Protein AF-A0ABC9P6Q7-F1 (afdb_monomer_lite)

Radius of gyration: 11.99 Å; chains: 1; bounding box: 25×26×36 Å

Organism: NCBI:txid749508

pLDDT: mean 74.89, std 10.21, range [38.94, 85.06]

Sequence (70 aa):
RDIYRASVKVDGRKTAKEVIQALKAESPAIYTREYQANNGIIEFDIRSVNQEEMNKIVQRLQEIMDTKEK

Foldseek 3Di:
DDWDKDKDQDDDPDALVRLQVQCCVDPPHFDWDCPCSVVRMIMGRCPPDDPVVVVVSVVSSCCVVVPPPD

Secondary structure (DSSP, 8-state):
---EEEEEE--SSS-HHHHHHHHHHSSS---EE-TTGGGTEEEEEESS--HHHHHHHHHHHHHHHS----

Structure (mmCIF, N/CA/C/O backbone):
data_AF-A0ABC9P6Q7-F1
#
_entry.id   AF-A0ABC9P6Q7-F1
#
loop_
_atom_site.group_PDB
_atom_site.id
_atom_site.type_symbol
_atom_site.label_atom_id
_atom_site.label_alt_id
_atom_site.label_comp_id
_atom_site.label_asym_id
_atom_site.label_entity_id
_atom_site.label_seq_id
_atom_site.pdbx_PDB_ins_code
_atom_site.Cartn_x
_atom_site.Cartn_y
_atom_site.Cartn_z
_atom_site.occupancy
_atom_site.B_iso_or_equiv
_atom_site.auth_seq_id
_atom_site.auth_comp_id
_atom_site.auth_asym_id
_atom_site.auth_atom_id
_atom_site.pdbx_PDB_model_num
ATOM 1 N N . ARG A 1 1 ? 10.760 -0.289 -20.196 1.00 64.50 1 ARG A N 1
ATOM 2 C CA . ARG A 1 1 ? 10.395 -0.403 -18.766 1.00 64.50 1 ARG A CA 1
ATOM 3 C C . ARG A 1 1 ? 8.895 -0.266 -18.696 1.00 64.50 1 ARG A C 1
ATOM 5 O O . ARG A 1 1 ? 8.396 0.803 -19.032 1.00 64.50 1 ARG A O 1
ATOM 12 N N . ASP A 1 2 ? 8.210 -1.343 -18.344 1.00 59.59 2 ASP A N 1
ATOM 13 C CA . ASP A 1 2 ? 6.754 -1.343 -18.289 1.00 59.59 2 ASP A CA 1
ATOM 14 C C . ASP A 1 2 ? 6.284 -0.512 -17.100 1.00 59.59 2 ASP A C 1
ATOM 16 O O . ASP A 1 2 ? 6.892 -0.519 -16.027 1.00 59.59 2 ASP A O 1
ATOM 20 N N . ILE A 1 3 ? 5.232 0.268 -17.326 1.00 61.56 3 ILE A N 1
ATOM 21 C CA . ILE A 1 3 ? 4.599 1.082 -16.295 1.00 61.56 3 ILE A CA 1
ATOM 22 C C . ILE A 1 3 ? 3.280 0.405 -15.993 1.00 61.56 3 ILE A C 1
ATOM 24 O O . ILE A 1 3 ? 2.274 0.656 -16.655 1.00 61.56 3 ILE A O 1
ATOM 28 N N . TYR A 1 4 ? 3.289 -0.451 -14.985 1.00 67.75 4 TYR A N 1
ATOM 29 C CA . TYR A 1 4 ? 2.045 -0.949 -14.439 1.00 67.75 4 TYR A CA 1
ATOM 30 C C . TYR A 1 4 ? 1.407 0.184 -13.605 1.00 67.75 4 TYR A C 1
ATOM 32 O O . TYR A 1 4 ? 2.098 1.067 -13.080 1.00 67.75 4 TYR A O 1
ATOM 40 N N . ARG A 1 5 ? 0.077 0.229 -13.531 1.00 71.44 5 ARG A N 1
ATOM 41 C CA . ARG A 1 5 ? -0.659 1.146 -12.648 1.00 71.44 5 ARG A CA 1
ATOM 42 C C . ARG A 1 5 ? -1.801 0.374 -12.015 1.00 71.44 5 ARG A C 1
ATOM 44 O O . ARG A 1 5 ? -2.539 -0.297 -12.728 1.00 71.44 5 ARG A O 1
ATOM 51 N N . ALA A 1 6 ? -1.939 0.485 -10.701 1.00 77.81 6 ALA A N 1
ATOM 52 C CA . ALA A 1 6 ? -3.052 -0.101 -9.971 1.00 77.81 6 ALA A CA 1
ATOM 53 C C . ALA A 1 6 ? -3.723 0.975 -9.117 1.00 77.81 6 ALA A C 1
ATOM 55 O O . ALA A 1 6 ? -3.047 1.797 -8.497 1.00 77.81 6 ALA A O 1
ATOM 56 N N . SER A 1 7 ? -5.052 0.959 -9.094 1.00 81.25 7 SER A N 1
ATOM 57 C CA . SER A 1 7 ? -5.877 1.823 -8.254 1.00 81.25 7 SER A CA 1
ATOM 58 C C . SER A 1 7 ? -6.777 0.956 -7.387 1.00 81.25 7 SER A C 1
ATOM 60 O O . SER A 1 7 ? -7.510 0.117 -7.912 1.00 81.25 7 SER A O 1
ATOM 62 N N . VAL A 1 8 ? -6.750 1.179 -6.077 1.00 82.19 8 VAL A N 1
ATOM 63 C CA . VAL A 1 8 ? -7.611 0.492 -5.113 1.00 82.19 8 VAL A CA 1
ATOM 64 C C . VAL A 1 8 ? -8.513 1.525 -4.464 1.00 82.19 8 VAL A C 1
ATOM 66 O O . VAL A 1 8 ? -8.037 2.492 -3.870 1.00 82.19 8 VAL A O 1
ATOM 69 N N . LYS A 1 9 ? -9.825 1.322 -4.573 1.00 83.94 9 LYS A N 1
ATOM 70 C CA . LYS A 1 9 ? -10.802 2.086 -3.804 1.00 83.94 9 LYS A CA 1
ATOM 71 C C . LYS A 1 9 ?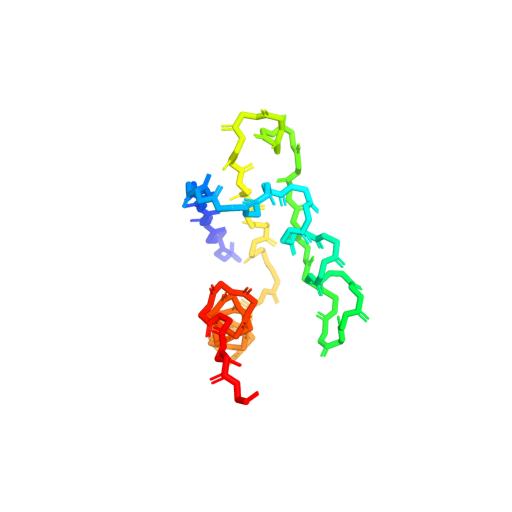 -11.020 1.370 -2.478 1.00 83.94 9 LYS A C 1
ATOM 73 O O . LYS A 1 9 ? -11.426 0.212 -2.465 1.00 83.94 9 LYS A O 1
ATOM 78 N N . VAL A 1 10 ? -10.727 2.056 -1.383 1.00 81.44 10 VAL A N 1
ATOM 79 C CA . VAL A 1 10 ? -10.984 1.564 -0.033 1.00 81.44 10 VAL A CA 1
ATOM 80 C C . VAL A 1 10 ? -12.383 2.006 0.359 1.00 81.44 10 VAL A C 1
ATOM 82 O O . VAL A 1 10 ? -12.675 3.200 0.401 1.00 81.44 10 VAL A O 1
ATOM 85 N N . ASP A 1 11 ? -13.239 1.029 0.621 1.00 74.06 11 ASP A N 1
ATOM 86 C CA . ASP A 1 11 ? -14.589 1.225 1.129 1.00 74.06 11 ASP A CA 1
ATOM 87 C C . ASP A 1 11 ? -14.744 0.322 2.359 1.00 74.06 11 ASP A C 1
ATOM 89 O O . ASP A 1 11 ? -14.511 -0.886 2.276 1.00 74.06 11 ASP A O 1
ATOM 93 N N . GLY A 1 12 ? -14.997 0.904 3.532 1.00 72.00 12 GLY A N 1
ATOM 94 C CA . GLY A 1 12 ? -15.005 0.165 4.795 1.00 72.00 12 GLY A CA 1
ATOM 95 C C . GLY A 1 12 ? -14.685 1.014 6.026 1.00 72.00 12 GLY A C 1
ATOM 96 O O . GLY A 1 12 ? -14.713 2.240 5.987 1.00 72.00 12 GLY A O 1
ATOM 97 N N . ARG A 1 13 ? -14.383 0.342 7.149 1.00 73.62 13 ARG A N 1
ATOM 98 C CA . ARG A 1 13 ? -14.087 0.995 8.443 1.00 73.62 13 ARG A CA 1
ATOM 99 C C . ARG A 1 13 ? -12.769 1.773 8.453 1.00 73.62 13 ARG A C 1
ATOM 101 O O . ARG A 1 13 ? -12.645 2.711 9.229 1.00 73.62 13 ARG A O 1
ATOM 108 N N . LYS A 1 14 ? -11.796 1.360 7.636 1.00 79.69 14 LYS A N 1
ATOM 109 C CA . LYS A 1 14 ? -10.492 2.018 7.509 1.00 79.69 14 LYS A CA 1
ATOM 110 C C . LYS A 1 14 ? -10.504 2.941 6.301 1.00 79.69 14 LYS A C 1
ATOM 112 O O . LYS A 1 14 ? -10.968 2.568 5.227 1.00 79.69 14 LYS A O 1
ATOM 117 N N . THR A 1 15 ? -9.955 4.131 6.467 1.00 85.06 15 THR A N 1
ATOM 118 C CA . THR A 1 15 ? -9.744 5.092 5.388 1.00 85.06 15 THR A CA 1
ATOM 119 C C . THR A 1 15 ? -8.529 4.710 4.547 1.00 85.06 15 THR A C 1
ATOM 121 O O . THR A 1 15 ? -7.596 4.053 5.014 1.00 85.06 15 THR A O 1
ATOM 124 N N . ALA A 1 16 ? -8.485 5.189 3.301 1.00 84.88 16 ALA A N 1
ATOM 125 C CA . ALA A 1 16 ? -7.321 5.009 2.435 1.00 84.88 16 ALA A CA 1
ATOM 126 C C . ALA A 1 16 ? -6.014 5.485 3.096 1.00 84.88 16 ALA A C 1
ATOM 128 O O . ALA A 1 16 ? -4.984 4.832 2.958 1.00 84.88 16 ALA A O 1
ATOM 129 N N . LYS A 1 17 ? -6.060 6.579 3.869 1.00 84.31 17 LYS A N 1
ATOM 130 C CA . LYS A 1 17 ? -4.899 7.105 4.604 1.00 84.31 17 LYS A CA 1
ATOM 131 C C . LYS A 1 17 ? -4.380 6.138 5.665 1.00 84.31 17 LYS A C 1
ATOM 133 O O . LYS A 1 17 ? -3.171 5.955 5.763 1.00 84.31 17 LYS A O 1
ATOM 138 N N . GLU A 1 18 ? -5.270 5.508 6.429 1.00 84.94 18 GLU A N 1
ATOM 139 C CA . GLU A 1 18 ? -4.886 4.520 7.447 1.00 84.94 18 GLU A CA 1
ATOM 140 C C . GLU A 1 18 ? -4.254 3.283 6.809 1.00 84.94 18 GLU A C 1
ATOM 142 O O . GLU A 1 18 ? -3.237 2.785 7.291 1.00 84.94 18 GLU A O 1
ATOM 147 N N . VAL A 1 19 ? -4.810 2.823 5.685 1.00 83.06 19 VAL A N 1
ATOM 148 C CA . VAL A 1 19 ? -4.239 1.711 4.916 1.00 83.06 19 VAL A CA 1
ATOM 149 C C . VAL A 1 19 ? -2.848 2.081 4.394 1.00 83.06 19 VAL A C 1
ATOM 151 O O . VAL A 1 19 ? -1.912 1.308 4.568 1.00 83.06 19 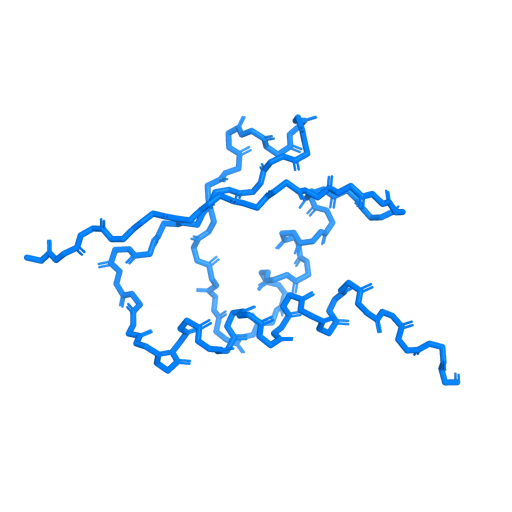VAL A O 1
ATOM 154 N N . ILE A 1 20 ? -2.669 3.279 3.830 1.00 81.69 20 ILE A N 1
ATOM 155 C CA . ILE A 1 20 ? -1.357 3.762 3.371 1.00 81.69 20 ILE A CA 1
ATOM 156 C C . ILE A 1 20 ? -0.353 3.844 4.525 1.00 81.69 20 ILE A C 1
ATOM 158 O O . ILE A 1 20 ? 0.792 3.420 4.378 1.00 81.69 20 ILE A O 1
ATOM 162 N N . GLN A 1 21 ? -0.759 4.371 5.680 1.00 84.56 21 GLN A N 1
ATOM 163 C CA . GLN A 1 21 ? 0.116 4.459 6.844 1.00 84.56 21 GLN A CA 1
ATOM 164 C C . GLN A 1 21 ? 0.558 3.066 7.316 1.00 84.56 21 GLN A C 1
ATOM 166 O O . GLN A 1 21 ? 1.740 2.870 7.594 1.00 84.56 21 GLN A O 1
ATOM 171 N N . ALA A 1 22 ? -0.355 2.092 7.335 1.00 82.12 22 ALA A N 1
ATOM 172 C CA . ALA A 1 22 ? -0.045 0.701 7.663 1.00 82.12 22 ALA A CA 1
ATOM 173 C C . ALA A 1 22 ? 0.882 0.035 6.629 1.00 82.12 22 ALA A C 1
ATOM 175 O O . ALA A 1 22 ? 1.748 -0.753 7.006 1.00 82.12 22 ALA A O 1
ATOM 176 N N . LEU A 1 23 ? 0.741 0.375 5.342 1.00 78.12 23 LEU A N 1
ATOM 177 C CA . LEU A 1 23 ? 1.630 -0.094 4.272 1.00 78.12 23 LEU A CA 1
ATOM 178 C C . LEU A 1 23 ? 3.034 0.519 4.359 1.00 78.12 23 LEU A C 1
ATOM 180 O O . LEU A 1 23 ? 4.004 -0.148 4.026 1.00 78.12 23 LEU A O 1
ATOM 184 N N . LYS A 1 24 ? 3.156 1.775 4.803 1.00 77.38 24 LYS A N 1
ATOM 185 C CA . LYS A 1 24 ? 4.450 2.458 4.984 1.00 77.38 24 LYS A CA 1
ATOM 186 C C . LYS A 1 24 ? 5.187 2.050 6.257 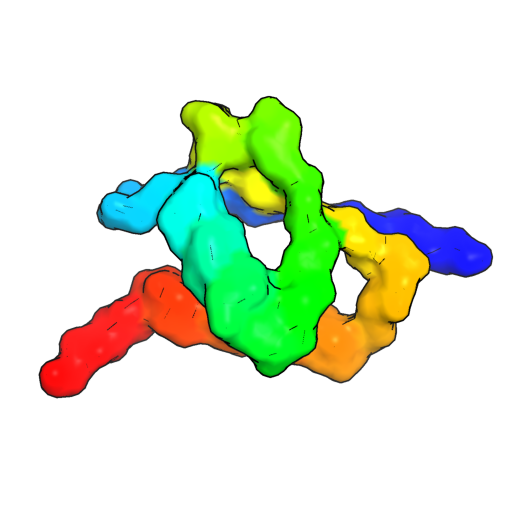1.00 77.38 24 LYS A C 1
ATOM 188 O O . LYS A 1 24 ? 6.402 2.206 6.323 1.00 77.38 24 LYS A O 1
ATOM 193 N N . ALA A 1 25 ? 4.453 1.614 7.279 1.00 77.94 25 ALA A N 1
ATOM 194 C CA . ALA A 1 25 ? 5.017 1.229 8.568 1.00 77.94 25 ALA A CA 1
ATOM 195 C C . ALA A 1 25 ? 5.768 -0.113 8.518 1.00 77.94 25 ALA A C 1
ATOM 197 O O . ALA A 1 25 ? 6.616 -0.365 9.371 1.00 77.94 25 ALA A O 1
ATOM 198 N N . GLU A 1 26 ? 5.478 -0.960 7.530 1.00 66.81 26 GLU A N 1
ATOM 199 C CA . GLU A 1 26 ? 6.147 -2.244 7.333 1.00 66.81 26 GLU A CA 1
ATOM 200 C C . GLU A 1 26 ? 7.072 -2.247 6.110 1.00 66.81 26 GLU A C 1
ATOM 202 O O . GLU A 1 26 ? 6.930 -1.455 5.181 1.00 66.81 26 GLU A O 1
ATOM 207 N N . SER A 1 27 ? 8.062 -3.141 6.136 1.00 60.25 27 SER A N 1
ATOM 208 C CA . SER A 1 27 ? 9.038 -3.330 5.061 1.00 60.25 27 SER A CA 1
ATOM 209 C C . SER A 1 27 ? 8.600 -4.492 4.160 1.00 60.25 27 SER A C 1
ATOM 211 O O . SER A 1 27 ? 8.272 -5.554 4.696 1.00 60.25 27 SER A O 1
ATOM 213 N N . PRO A 1 28 ? 8.628 -4.361 2.819 1.00 64.81 28 PRO A N 1
ATOM 214 C CA . PRO A 1 28 ? 9.258 -3.296 2.030 1.00 64.81 28 PRO A CA 1
ATOM 215 C C . PRO A 1 28 ? 8.412 -2.021 1.909 1.00 64.81 28 PRO A C 1
ATOM 217 O O . PRO A 1 28 ? 7.188 -2.077 1.869 1.00 64.81 28 PRO A O 1
ATOM 220 N N . ALA A 1 29 ? 9.077 -0.867 1.781 1.00 62.69 29 ALA A N 1
ATOM 221 C CA . ALA A 1 29 ? 8.409 0.414 1.567 1.00 62.69 29 ALA A CA 1
ATOM 222 C C . ALA A 1 29 ? 7.706 0.440 0.198 1.00 62.69 29 ALA A C 1
ATOM 224 O O . ALA A 1 29 ? 8.348 0.516 -0.852 1.00 62.69 29 ALA A O 1
ATOM 225 N N . ILE A 1 30 ? 6.375 0.383 0.212 1.00 69.44 30 ILE A N 1
ATOM 226 C CA . ILE A 1 30 ? 5.550 0.420 -0.998 1.00 69.44 30 ILE A CA 1
ATOM 227 C C . ILE A 1 30 ? 5.333 1.880 -1.409 1.00 69.44 30 ILE A C 1
ATOM 229 O O . ILE A 1 30 ? 4.787 2.682 -0.649 1.00 69.44 30 ILE A O 1
ATOM 233 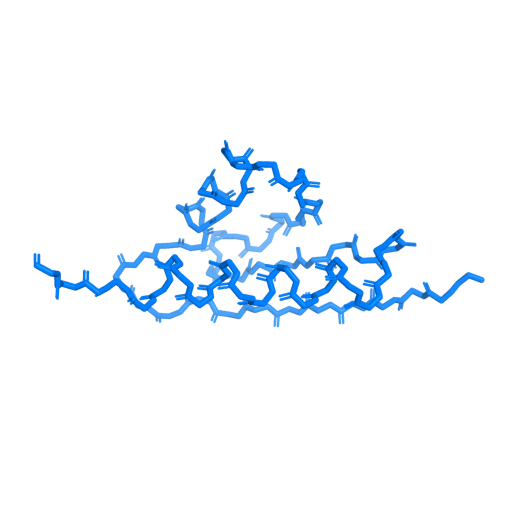N N . TYR A 1 31 ? 5.735 2.238 -2.631 1.00 70.44 31 TYR A N 1
ATOM 234 C CA . TYR A 1 31 ? 5.509 3.577 -3.177 1.00 70.44 31 TYR A CA 1
ATOM 235 C C . TYR A 1 31 ? 4.045 3.755 -3.610 1.00 70.44 31 TYR A C 1
ATOM 237 O O . TYR A 1 31 ? 3.621 3.292 -4.672 1.00 70.44 31 TYR A O 1
ATOM 245 N N . THR A 1 32 ? 3.273 4.464 -2.789 1.00 74.94 32 THR A N 1
ATOM 246 C CA . THR A 1 32 ? 1.885 4.852 -3.077 1.00 74.94 32 THR A CA 1
ATOM 247 C C . THR A 1 32 ? 1.789 6.316 -3.501 1.00 74.94 32 THR A C 1
ATOM 249 O O . THR A 1 32 ? 2.493 7.180 -2.979 1.00 74.94 32 THR A O 1
ATOM 252 N N . ARG A 1 33 ? 0.874 6.615 -4.422 1.00 77.81 33 ARG A N 1
ATOM 253 C CA . ARG A 1 33 ? 0.423 7.965 -4.761 1.00 77.81 33 ARG A CA 1
ATOM 254 C C . ARG A 1 33 ? -0.866 8.263 -4.012 1.00 77.81 33 ARG A C 1
ATOM 256 O O . ARG A 1 33 ? -1.855 7.545 -4.112 1.00 77.81 33 ARG A O 1
ATOM 263 N N . GLU A 1 34 ? -0.843 9.360 -3.271 1.00 79.38 34 GLU A N 1
ATOM 264 C CA . GLU A 1 34 ? -1.881 9.684 -2.287 1.00 79.38 34 GLU A CA 1
ATOM 265 C C . GLU A 1 34 ? -2.732 10.883 -2.703 1.00 79.38 34 GLU A C 1
ATOM 267 O O . GLU A 1 34 ? -3.535 11.379 -1.916 1.00 79.38 34 GLU A O 1
ATOM 272 N N . TYR A 1 35 ? -2.592 11.342 -3.952 1.00 81.25 35 TYR A N 1
ATOM 273 C CA . TYR A 1 35 ? -3.340 12.484 -4.483 1.00 81.25 35 TYR A CA 1
ATOM 274 C C . TYR A 1 35 ? -4.859 12.311 -4.332 1.00 81.25 35 TYR A C 1
ATOM 276 O O . TYR A 1 35 ? -5.568 13.293 -4.129 1.00 81.25 35 TYR A O 1
ATOM 284 N N . GLN A 1 36 ? -5.352 11.068 -4.384 1.00 82.19 36 GLN A N 1
ATOM 285 C CA . GLN A 1 36 ? -6.769 10.736 -4.223 1.00 82.19 36 GLN A CA 1
ATOM 286 C C . GLN A 1 36 ? -7.104 10.034 -2.896 1.00 82.19 36 GLN A C 1
ATOM 288 O O . GLN A 1 36 ? -8.235 9.578 -2.720 1.00 82.19 36 GLN A O 1
ATOM 293 N N . ALA A 1 37 ? -6.185 10.000 -1.924 1.00 82.56 37 ALA A N 1
ATOM 294 C CA . ALA A 1 37 ? -6.426 9.320 -0.647 1.00 82.56 37 ALA A CA 1
ATOM 295 C C . ALA A 1 37 ? -7.601 9.937 0.134 1.00 82.56 37 ALA A C 1
ATOM 297 O O . ALA A 1 37 ? -8.327 9.230 0.828 1.00 82.56 37 ALA A O 1
ATOM 298 N N . ASN A 1 38 ? -7.845 11.246 -0.023 1.00 82.06 38 ASN A N 1
ATOM 299 C CA . ASN A 1 38 ? -9.022 11.925 0.540 1.00 82.06 38 ASN A CA 1
ATOM 300 C C . ASN A 1 38 ? -10.350 11.425 -0.057 1.00 82.06 38 ASN A C 1
ATOM 302 O O . ASN A 1 38 ? -11.372 11.482 0.615 1.00 82.06 38 ASN A O 1
ATOM 306 N N . ASN A 1 39 ? -10.326 10.912 -1.288 1.00 83.88 39 ASN A N 1
ATOM 307 C CA . ASN A 1 39 ? -11.486 10.330 -1.967 1.00 83.88 39 ASN A CA 1
ATOM 308 C C . ASN A 1 39 ? -11.610 8.819 -1.703 1.00 83.88 39 ASN A C 1
ATOM 310 O O . ASN A 1 39 ? -12.400 8.142 -2.359 1.00 83.88 39 ASN A O 1
ATOM 314 N N . GLY A 1 40 ? -10.791 8.272 -0.796 1.00 83.69 40 GLY A N 1
ATOM 315 C CA . GLY A 1 40 ? -10.737 6.838 -0.526 1.00 83.69 40 GLY A CA 1
ATOM 316 C C . GLY A 1 40 ? -10.013 6.030 -1.606 1.00 83.69 40 GLY A C 1
ATOM 317 O O . GLY A 1 40 ? -10.157 4.812 -1.640 1.00 83.69 40 GLY A O 1
ATOM 318 N N . ILE A 1 41 ? -9.247 6.668 -2.497 1.00 84.00 41 ILE A N 1
ATOM 319 C CA . ILE A 1 41 ? -8.536 5.980 -3.582 1.00 84.00 41 ILE A CA 1
ATOM 320 C C . ILE A 1 41 ? -7.035 5.967 -3.291 1.00 84.00 41 ILE A C 1
ATOM 322 O O . ILE A 1 41 ? -6.425 7.008 -3.045 1.00 84.00 41 ILE A O 1
ATOM 326 N N . ILE A 1 42 ? -6.445 4.776 -3.351 1.00 84.31 42 ILE A N 1
ATOM 327 C CA . ILE A 1 42 ? -5.006 4.543 -3.250 1.00 84.31 42 ILE A CA 1
ATOM 328 C C . ILE A 1 42 ? -4.494 4.182 -4.639 1.00 84.31 42 ILE A C 1
ATOM 330 O O . ILE A 1 42 ? -4.925 3.193 -5.234 1.00 84.31 42 ILE A O 1
ATOM 334 N N . GLU A 1 43 ? -3.558 4.968 -5.154 1.00 83.88 43 GLU A N 1
ATOM 335 C CA . GLU A 1 43 ? -2.853 4.652 -6.391 1.00 83.88 43 GLU A CA 1
ATOM 336 C C . GLU A 1 43 ? -1.483 4.054 -6.060 1.00 83.88 43 GLU A C 1
ATOM 338 O O . GLU A 1 43 ? -0.765 4.553 -5.194 1.00 83.88 43 GLU A O 1
ATOM 343 N N . PHE A 1 44 ? -1.087 2.999 -6.764 1.00 77.69 44 PHE A N 1
ATOM 344 C CA . PHE A 1 44 ? 0.216 2.361 -6.587 1.00 77.69 44 PHE A CA 1
ATOM 345 C C . PHE A 1 44 ? 1.127 2.709 -7.764 1.00 77.69 44 PHE A C 1
ATOM 347 O O . PHE A 1 44 ? 0.782 2.459 -8.925 1.00 77.69 44 PHE A O 1
ATOM 354 N N . ASP A 1 45 ? 2.297 3.287 -7.473 1.00 73.56 45 ASP A N 1
ATOM 355 C CA . ASP A 1 45 ? 3.298 3.605 -8.493 1.00 73.56 45 ASP A CA 1
ATOM 356 C C . ASP A 1 45 ? 4.260 2.429 -8.667 1.00 73.56 45 ASP A C 1
ATOM 358 O O . ASP A 1 45 ? 5.357 2.369 -8.115 1.00 73.56 45 ASP A O 1
ATOM 362 N N . ILE A 1 46 ? 3.815 1.460 -9.455 1.00 67.75 46 ILE A N 1
ATOM 363 C CA . ILE A 1 46 ? 4.465 0.160 -9.619 1.00 67.75 46 ILE A CA 1
ATOM 364 C C . ILE A 1 46 ? 5.519 0.162 -10.741 1.00 67.75 46 ILE A C 1
ATOM 366 O O . ILE A 1 46 ? 5.714 -0.818 -11.453 1.00 67.75 46 ILE A O 1
ATOM 370 N N . ARG A 1 47 ? 6.241 1.282 -10.895 1.00 64.56 47 ARG A N 1
ATOM 371 C CA . ARG A 1 47 ? 7.305 1.449 -11.904 1.00 64.56 47 ARG A CA 1
ATOM 372 C C . ARG A 1 47 ? 8.521 0.555 -11.670 1.00 64.56 47 ARG A C 1
ATOM 374 O O . ARG A 1 47 ? 9.303 0.393 -12.604 1.00 64.56 47 ARG A O 1
ATOM 381 N N . SER A 1 48 ? 8.771 0.090 -10.446 1.00 62.44 48 SER A N 1
ATOM 382 C CA . SER A 1 48 ? 9.991 -0.662 -10.080 1.00 62.44 48 SER A CA 1
ATOM 383 C C . SER A 1 48 ? 9.720 -2.017 -9.431 1.00 62.44 48 SER A C 1
ATOM 385 O O . SER A 1 48 ? 10.682 -2.685 -9.080 1.00 62.44 48 SER A O 1
ATOM 387 N N . VAL A 1 49 ? 8.458 -2.396 -9.234 1.00 66.81 49 VAL A N 1
ATOM 388 C CA . VAL A 1 49 ? 8.116 -3.623 -8.505 1.00 66.81 49 VAL A CA 1
ATOM 389 C C . VAL A 1 49 ? 7.994 -4.800 -9.460 1.00 66.81 49 VAL A C 1
ATOM 391 O O . VAL A 1 49 ? 7.374 -4.694 -10.519 1.00 66.81 49 VAL A O 1
ATOM 394 N N . ASN A 1 50 ? 8.590 -5.922 -9.077 1.00 74.69 50 ASN A N 1
ATOM 395 C CA . ASN A 1 50 ? 8.453 -7.193 -9.776 1.00 74.69 50 ASN A CA 1
ATOM 396 C C . ASN A 1 50 ? 7.178 -7.947 -9.330 1.00 74.69 50 ASN A C 1
ATOM 398 O O . ASN A 1 50 ? 6.443 -7.514 -8.440 1.00 74.69 50 ASN A O 1
ATOM 402 N N . GLN A 1 51 ? 6.904 -9.096 -9.954 1.00 77.00 51 GLN A N 1
ATOM 403 C CA . GLN A 1 51 ? 5.723 -9.911 -9.642 1.00 77.00 51 GLN A CA 1
ATOM 404 C C . GLN A 1 51 ? 5.699 -10.409 -8.184 1.00 77.00 51 GLN A C 1
ATOM 406 O O . GLN A 1 51 ? 4.629 -10.531 -7.591 1.00 77.00 51 GLN A O 1
ATOM 411 N N . GLU A 1 52 ? 6.860 -10.691 -7.592 1.00 79.69 52 GLU A N 1
ATOM 412 C CA . GLU A 1 52 ? 6.967 -11.141 -6.202 1.00 79.69 52 GLU A CA 1
ATOM 413 C C . GLU A 1 52 ? 6.590 -10.014 -5.230 1.00 79.69 52 GLU A C 1
ATOM 415 O O . GLU A 1 52 ? 5.825 -10.222 -4.289 1.00 79.69 52 GLU A O 1
ATOM 420 N N . GLU A 1 53 ? 7.069 -8.799 -5.487 1.00 75.19 53 GLU A N 1
ATOM 421 C CA . GLU A 1 53 ? 6.723 -7.614 -4.706 1.00 75.19 53 GLU A CA 1
ATOM 422 C C . GLU A 1 53 ? 5.248 -7.242 -4.871 1.00 75.19 53 GLU A C 1
ATOM 424 O O . GLU A 1 53 ? 4.598 -6.888 -3.890 1.00 75.19 53 GLU A O 1
ATOM 429 N N . MET A 1 54 ? 4.684 -7.404 -6.073 1.00 77.69 54 MET A N 1
ATOM 430 C CA . MET A 1 54 ? 3.245 -7.251 -6.299 1.00 77.69 54 MET A CA 1
ATOM 431 C C . MET A 1 54 ? 2.433 -8.209 -5.422 1.00 77.69 54 MET A C 1
ATOM 433 O O . MET A 1 54 ? 1.480 -7.793 -4.763 1.00 77.69 54 MET A O 1
ATOM 437 N N . ASN A 1 55 ? 2.830 -9.482 -5.364 1.00 81.31 55 ASN A N 1
ATOM 438 C CA . ASN A 1 55 ? 2.149 -10.472 -4.535 1.00 81.31 55 ASN A CA 1
ATOM 439 C C . ASN A 1 55 ? 2.246 -10.121 -3.040 1.00 81.31 55 ASN A C 1
ATOM 441 O O . ASN A 1 55 ? 1.249 -10.236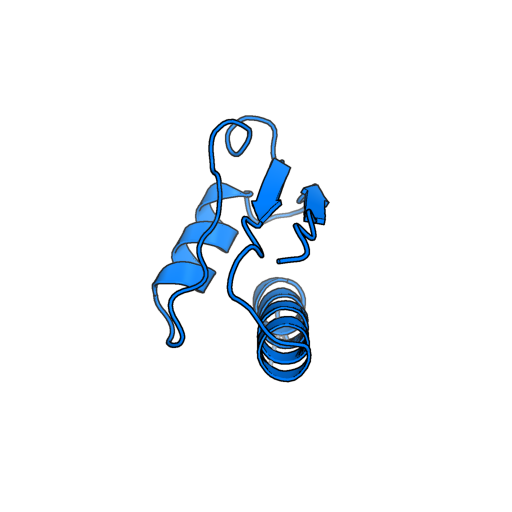 -2.328 1.00 81.31 55 ASN A O 1
ATOM 445 N N . LYS A 1 56 ? 3.401 -9.617 -2.574 1.00 80.12 56 LYS A N 1
ATOM 446 C CA . LYS A 1 56 ? 3.575 -9.126 -1.193 1.00 80.12 56 LYS A CA 1
ATOM 447 C C . LYS A 1 56 ? 2.655 -7.942 -0.884 1.00 80.12 56 LYS A C 1
ATOM 449 O O . LYS A 1 56 ? 2.042 -7.919 0.179 1.00 80.12 56 LYS A O 1
ATOM 454 N N . ILE A 1 57 ? 2.506 -6.994 -1.816 1.00 78.00 57 ILE A N 1
ATOM 455 C CA . ILE A 1 57 ? 1.579 -5.857 -1.676 1.00 78.00 57 ILE A CA 1
ATOM 456 C C . ILE A 1 57 ? 0.137 -6.353 -1.522 1.00 78.00 57 ILE A C 1
ATOM 458 O O . ILE A 1 57 ? -0.573 -5.908 -0.622 1.00 78.00 57 ILE A O 1
ATOM 462 N N . VAL A 1 58 ? -0.295 -7.282 -2.381 1.00 80.75 58 VAL A N 1
ATOM 463 C CA . VAL A 1 58 ? -1.656 -7.842 -2.346 1.00 80.75 58 VAL A CA 1
ATOM 464 C C . VAL A 1 58 ? -1.911 -8.589 -1.040 1.00 80.75 58 VAL A C 1
ATOM 466 O O . VAL A 1 58 ? -2.920 -8.327 -0.386 1.00 80.75 58 VAL A O 1
ATOM 469 N N . GLN A 1 59 ? -0.992 -9.466 -0.629 1.00 83.25 59 GLN A N 1
ATOM 470 C CA . GLN A 1 59 ? -1.104 -10.194 0.634 1.00 83.25 59 GLN A CA 1
ATOM 471 C C . GLN A 1 59 ? -1.199 -9.224 1.816 1.00 83.25 59 GLN A C 1
ATOM 473 O O . GLN A 1 59 ? -2.055 -9.377 2.684 1.00 83.25 59 GLN A O 1
ATOM 478 N N . ARG A 1 60 ? -0.372 -8.177 1.826 1.00 80.06 60 ARG A N 1
ATOM 479 C CA . ARG A 1 60 ? -0.378 -7.196 2.907 1.00 80.06 60 ARG A CA 1
ATOM 480 C C . ARG A 1 60 ? -1.669 -6.381 2.955 1.00 80.06 60 ARG A C 1
ATOM 482 O O . ARG A 1 60 ? -2.205 -6.136 4.032 1.00 80.06 60 ARG A O 1
ATOM 489 N N . LEU A 1 61 ? -2.189 -5.974 1.798 1.00 79.50 61 LEU A N 1
ATOM 490 C CA . LEU A 1 61 ? -3.497 -5.322 1.706 1.00 79.50 61 LEU A CA 1
ATOM 491 C C . LEU A 1 61 ? -4.600 -6.220 2.269 1.00 79.50 61 LEU A C 1
ATOM 493 O O . LEU A 1 61 ? -5.449 -5.732 3.010 1.00 79.50 61 LEU A O 1
ATOM 497 N N . GLN A 1 62 ? -4.563 -7.518 1.961 1.00 81.50 62 GLN A N 1
ATOM 498 C CA . GLN A 1 62 ? -5.488 -8.489 2.540 1.00 81.50 62 GLN A CA 1
ATOM 499 C C . GLN A 1 62 ? -5.329 -8.558 4.059 1.00 81.50 62 GLN A C 1
ATOM 501 O O . GLN A 1 62 ? -6.320 -8.406 4.747 1.00 81.50 62 GLN A O 1
ATOM 506 N N . GLU A 1 63 ? -4.120 -8.666 4.609 1.00 82.81 63 GLU A N 1
ATOM 507 C CA . GLU A 1 63 ? -3.906 -8.674 6.068 1.00 82.81 63 GLU A CA 1
ATOM 508 C C . GLU A 1 63 ? -4.414 -7.399 6.766 1.00 82.81 63 GLU A C 1
ATOM 510 O O . GLU A 1 63 ? -4.992 -7.462 7.851 1.00 82.81 63 GLU A O 1
ATOM 515 N N . ILE A 1 64 ? -4.217 -6.229 6.148 1.00 79.50 64 ILE A N 1
ATOM 516 C CA . ILE A 1 64 ? -4.670 -4.941 6.693 1.00 79.50 64 ILE A CA 1
ATOM 517 C C . ILE A 1 64 ? -6.201 -4.831 6.661 1.00 79.50 64 ILE A C 1
ATOM 519 O O . ILE A 1 64 ? -6.788 -4.256 7.585 1.00 79.50 64 ILE A O 1
ATOM 523 N N . MET A 1 65 ? -6.840 -5.328 5.599 1.00 77.50 65 MET A N 1
ATOM 524 C CA . MET A 1 65 ? -8.288 -5.230 5.386 1.00 77.50 65 MET A CA 1
ATOM 525 C C . MET A 1 65 ? -9.061 -6.331 6.115 1.00 77.50 65 MET A C 1
ATOM 527 O O . MET A 1 65 ? -10.082 -6.062 6.746 1.00 77.50 65 MET A O 1
ATOM 531 N N . ASP A 1 66 ? -8.551 -7.554 6.068 1.00 72.81 66 ASP A N 1
ATOM 532 C CA . ASP A 1 66 ? -9.185 -8.785 6.530 1.00 72.81 66 ASP A CA 1
ATOM 533 C C . ASP A 1 66 ? -8.951 -9.013 8.020 1.00 72.81 66 ASP A C 1
ATOM 535 O O . ASP A 1 66 ? -8.657 -10.129 8.424 1.00 72.81 66 ASP A O 1
ATOM 539 N N . THR A 1 67 ? -9.025 -7.936 8.815 1.00 53.84 67 THR A N 1
ATOM 540 C CA . THR A 1 67 ? -8.901 -7.904 10.281 1.00 53.84 67 THR A CA 1
ATOM 541 C C . THR A 1 67 ? -9.409 -9.215 10.886 1.00 53.84 67 THR A C 1
ATOM 543 O O . THR A 1 67 ? -10.598 -9.354 11.163 1.00 53.84 67 THR A O 1
ATOM 546 N N . LYS A 1 68 ? -8.522 -10.207 11.048 1.00 42.12 68 LYS A N 1
ATOM 547 C CA . LYS A 1 68 ? -8.880 -11.444 11.722 1.00 42.12 68 LYS A CA 1
ATOM 548 C C . LYS A 1 68 ? -9.002 -11.040 13.17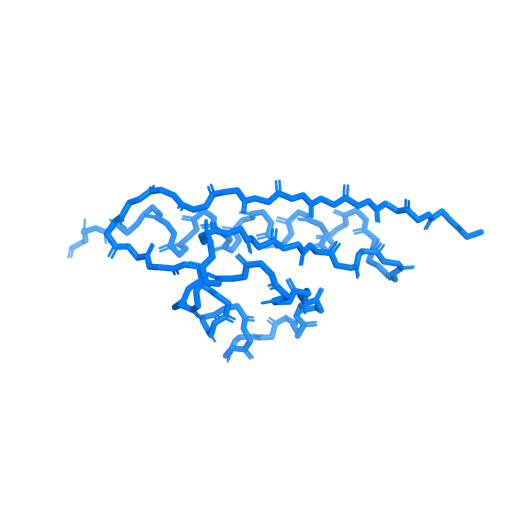2 1.00 42.12 68 LYS A C 1
ATOM 550 O O . LYS A 1 68 ? -7.994 -10.892 13.858 1.00 42.12 68 LYS A O 1
ATOM 555 N N . GLU A 1 69 ? -10.237 -10.802 13.596 1.00 44.06 69 GLU A N 1
ATOM 556 C CA . GLU A 1 69 ? -10.624 -10.992 14.983 1.00 44.06 69 GLU A CA 1
ATOM 557 C C . GLU A 1 69 ? -10.130 -12.392 15.358 1.00 44.06 69 GLU A C 1
ATOM 559 O O . GLU A 1 69 ? -10.632 -13.409 14.875 1.00 44.06 69 GLU A O 1
ATOM 564 N N . LYS A 1 70 ? -9.032 -12.419 16.105 1.00 38.94 70 LYS A N 1
ATOM 565 C CA . LYS A 1 70 ? -8.581 -13.586 16.839 1.00 38.94 70 LYS A CA 1
ATOM 566 C C . LYS A 1 70 ? -8.893 -13.340 18.299 1.00 38.94 70 LYS A C 1
ATOM 568 O O . LYS A 1 70 ? -8.647 -12.197 18.745 1.00 38.94 70 LYS A O 1
#